Protein AF-A0A2J8JHI8-F1 (afdb_monomer_lite)

Structure (mmCIF, N/CA/C/O backbone):
data_AF-A0A2J8JHI8-F1
#
_entry.id   AF-A0A2J8JHI8-F1
#
loop_
_atom_site.group_PDB
_atom_site.id
_atom_site.type_symbol
_atom_site.label_atom_id
_atom_site.label_alt_id
_atom_site.label_comp_id
_atom_site.label_asym_id
_atom_site.label_entity_id
_atom_site.label_seq_id
_atom_site.pdbx_PDB_ins_code
_atom_site.Cartn_x
_atom_site.Cartn_y
_atom_site.Cartn_z
_atom_site.occupancy
_atom_site.B_iso_or_equiv
_atom_site.auth_seq_id
_atom_site.auth_comp_id
_atom_site.auth_asym_id
_atom_site.auth_atom_id
_atom_site.pdbx_PDB_model_num
ATOM 1 N N . GLU A 1 1 ? 2.700 17.956 -12.320 1.00 42.88 1 GLU A N 1
ATOM 2 C CA . GLU A 1 1 ? 1.860 17.445 -13.416 1.00 42.88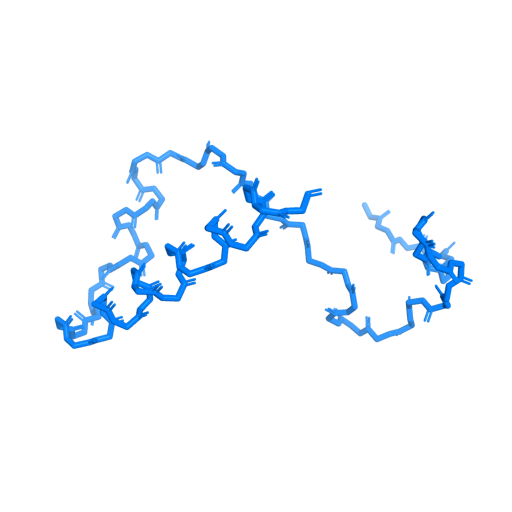 1 GLU A CA 1
ATOM 3 C C . GLU A 1 1 ? 2.698 16.550 -14.317 1.00 42.88 1 GLU A C 1
ATOM 5 O O . GLU A 1 1 ? 3.625 17.045 -14.939 1.00 42.88 1 GLU A O 1
ATOM 10 N N . PHE A 1 2 ? 2.431 15.241 -14.352 1.00 49.19 2 PHE A N 1
ATOM 11 C CA . PHE A 1 2 ? 2.944 14.352 -15.405 1.00 49.19 2 PHE A CA 1
ATOM 12 C C . PHE A 1 2 ? 1.928 14.397 -16.554 1.00 49.19 2 PHE A C 1
ATOM 14 O O . PHE A 1 2 ? 1.196 13.450 -16.826 1.00 49.19 2 PHE A O 1
ATOM 21 N N . SER A 1 3 ? 1.770 15.581 -17.139 1.00 52.44 3 SER A N 1
ATOM 22 C CA . SER A 1 3 ? 0.974 15.771 -18.340 1.00 52.44 3 SER A CA 1
ATOM 23 C C . SER A 1 3 ? 1.941 15.717 -19.524 1.00 52.44 3 SER A C 1
ATOM 25 O O . SER A 1 3 ? 2.879 16.501 -19.604 1.00 52.44 3 SER A O 1
ATOM 27 N N . ARG A 1 4 ? 1.679 14.792 -20.457 1.00 55.22 4 ARG A N 1
ATOM 28 C CA . ARG A 1 4 ? 2.268 14.706 -21.812 1.00 55.22 4 ARG A CA 1
ATOM 29 C C . ARG A 1 4 ? 3.599 13.963 -21.966 1.00 55.22 4 ARG A C 1
ATOM 31 O O . ARG A 1 4 ? 4.580 14.528 -22.433 1.00 55.22 4 ARG A O 1
ATOM 38 N N . SER A 1 5 ? 3.608 12.662 -21.700 1.00 58.56 5 SER A N 1
ATOM 39 C CA . SER A 1 5 ? 4.323 11.645 -22.504 1.00 58.56 5 SER A CA 1
ATOM 40 C C . SER A 1 5 ? 3.979 10.263 -21.943 1.00 58.56 5 SER A C 1
ATOM 42 O O . SER A 1 5 ? 3.744 10.169 -20.736 1.00 58.56 5 SER A O 1
ATOM 44 N N . PRO A 1 6 ? 3.904 9.194 -22.759 1.00 64.88 6 PRO A N 1
ATOM 45 C CA . PRO A 1 6 ? 3.796 7.861 -22.190 1.00 64.88 6 PRO A CA 1
ATOM 46 C C . PRO A 1 6 ? 5.062 7.609 -21.376 1.00 64.88 6 PRO A C 1
ATOM 48 O O . PRO A 1 6 ? 6.173 7.681 -21.904 1.00 64.88 6 PRO A O 1
ATOM 51 N N . ALA A 1 7 ? 4.901 7.378 -20.079 1.00 79.25 7 ALA A N 1
ATOM 52 C CA . ALA A 1 7 ? 6.037 7.052 -19.244 1.00 79.25 7 ALA A CA 1
ATOM 53 C C . ALA A 1 7 ? 6.584 5.686 -19.676 1.00 79.25 7 ALA A C 1
ATOM 55 O O . ALA A 1 7 ? 5.827 4.790 -20.045 1.00 79.25 7 ALA A O 1
ATOM 56 N N . ILE A 1 8 ? 7.902 5.538 -19.692 1.00 86.94 8 ILE A N 1
ATOM 57 C CA . ILE A 1 8 ? 8.558 4.301 -20.117 1.00 86.94 8 ILE A CA 1
ATOM 58 C C . ILE A 1 8 ? 9.133 3.633 -18.874 1.00 86.94 8 ILE A C 1
ATOM 60 O O . ILE A 1 8 ? 9.798 4.291 -18.072 1.00 86.94 8 ILE A O 1
ATOM 64 N N . CYS A 1 9 ? 8.875 2.336 -18.702 1.00 83.88 9 CYS A N 1
ATOM 65 C CA . CYS A 1 9 ? 9.459 1.575 -17.604 1.00 83.88 9 CYS A CA 1
ATOM 66 C C . CYS A 1 9 ? 10.992 1.558 -17.740 1.00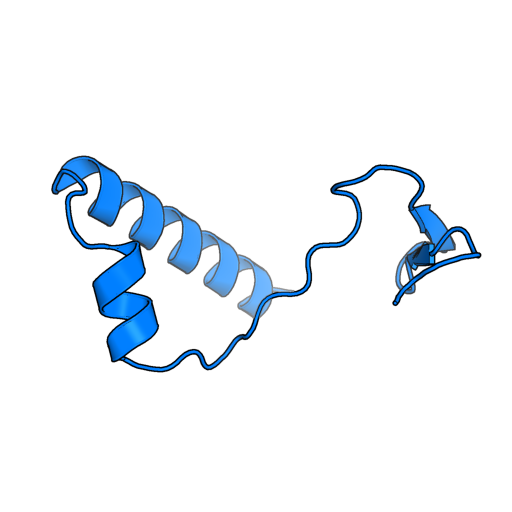 83.88 9 CYS A C 1
ATOM 68 O O . CYS A 1 9 ? 11.491 1.037 -18.740 1.00 83.88 9 CYS A O 1
ATOM 70 N N . PRO A 1 10 ? 11.759 2.048 -16.750 1.00 82.00 10 PRO A N 1
ATOM 71 C CA . PRO A 1 10 ? 13.218 2.086 -16.844 1.00 82.00 10 PRO A CA 1
ATOM 72 C C . PRO A 1 10 ? 13.866 0.692 -16.801 1.00 82.00 10 PRO A C 1
ATOM 74 O O . PRO A 1 10 ? 15.022 0.555 -17.184 1.00 82.00 10 PRO A O 1
ATOM 77 N N . ALA A 1 11 ? 13.140 -0.340 -16.356 1.00 83.94 11 ALA A N 1
ATOM 78 C CA . ALA A 1 11 ? 13.656 -1.706 -16.264 1.00 83.94 11 ALA A CA 1
ATOM 79 C C . ALA A 1 11 ? 13.484 -2.511 -17.564 1.00 83.94 11 ALA A C 1
ATOM 81 O O . ALA A 1 11 ? 14.368 -3.276 -17.935 1.00 83.94 11 ALA A O 1
ATOM 82 N N . CYS A 1 12 ? 12.348 -2.359 -18.255 1.00 90.12 12 CYS A N 1
ATOM 83 C CA . CYS A 1 12 ? 11.997 -3.189 -19.418 1.00 90.12 12 CYS A CA 1
ATOM 84 C C . CYS A 1 12 ? 11.605 -2.393 -20.672 1.00 90.12 12 CYS A C 1
ATOM 86 O O . CYS A 1 12 ? 11.165 -2.978 -21.659 1.00 90.12 12 CYS A O 1
ATOM 88 N N . ASN A 1 13 ? 11.720 -1.065 -20.633 1.00 86.62 13 ASN A N 1
ATOM 89 C CA . ASN A 1 13 ? 11.415 -0.147 -21.731 1.00 86.62 13 ASN A CA 1
ATOM 90 C C . ASN A 1 13 ? 9.967 -0.218 -22.269 1.00 86.62 13 ASN A C 1
ATOM 92 O O . ASN A 1 13 ? 9.680 0.253 -23.368 1.00 86.62 13 ASN A O 1
ATOM 96 N N . SER A 1 14 ? 9.044 -0.802 -21.499 1.00 88.31 14 SER A N 1
ATOM 97 C CA . SER A 1 14 ? 7.627 -0.911 -21.865 1.00 88.31 14 SER A CA 1
ATOM 98 C C . SER A 1 14 ? 6.884 0.412 -21.674 1.00 88.31 14 SER A C 1
ATOM 100 O O . SER A 1 14 ? 7.168 1.166 -20.742 1.00 88.31 14 SER A O 1
ATOM 102 N N . THR A 1 15 ? 5.914 0.683 -22.548 1.00 89.06 15 THR A N 1
ATOM 103 C CA . THR A 1 15 ? 5.049 1.869 -22.494 1.00 89.06 15 THR A CA 1
ATOM 104 C C . THR A 1 15 ? 4.020 1.744 -21.366 1.00 89.06 15 THR A C 1
ATOM 106 O O . THR A 1 15 ? 3.179 0.850 -21.392 1.00 89.06 15 THR A O 1
ATOM 109 N N . LEU A 1 16 ? 4.058 2.669 -20.407 1.00 86.31 16 LEU A N 1
ATOM 110 C CA . LEU A 1 16 ? 3.142 2.770 -19.269 1.00 86.31 16 LEU A CA 1
ATOM 111 C C . LEU A 1 16 ? 2.028 3.764 -19.627 1.00 86.31 16 LEU A C 1
ATOM 113 O O . LEU A 1 16 ? 2.159 4.977 -19.445 1.00 86.31 16 LEU A O 1
ATOM 117 N N . SER A 1 17 ? 0.967 3.250 -20.246 1.00 83.00 17 SER A N 1
ATOM 118 C CA . SER A 1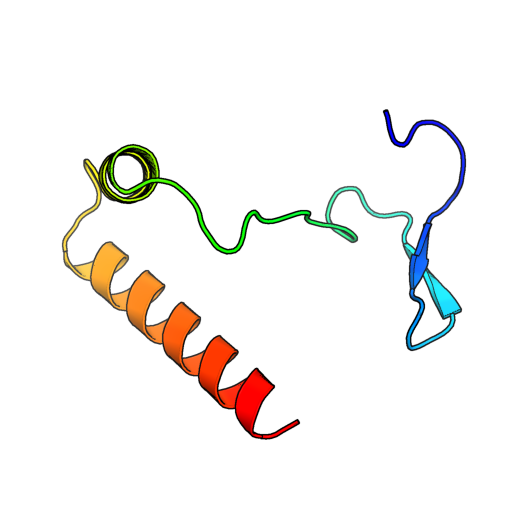 17 ? -0.156 4.042 -20.780 1.00 83.00 17 SER A CA 1
ATOM 119 C C . SER A 1 17 ? -1.418 3.955 -19.917 1.00 83.00 17 SER A C 1
ATOM 121 O O . SER A 1 17 ? -2.335 4.766 -20.068 1.00 83.00 17 SER A O 1
ATOM 123 N N . GLY A 1 18 ? -1.465 2.993 -18.998 1.00 80.75 18 GLY A N 1
ATOM 124 C CA . GLY A 1 18 ? -2.540 2.795 -18.044 1.00 80.75 18 GLY A CA 1
ATOM 125 C C . GLY A 1 18 ? -2.479 3.787 -16.885 1.00 80.75 18 GLY A C 1
ATOM 126 O O . GLY A 1 18 ? -1.418 4.159 -16.386 1.00 80.75 18 GLY A O 1
ATOM 127 N N . LYS A 1 19 ? -3.659 4.187 -16.399 1.00 74.69 19 LYS A N 1
ATOM 128 C CA . LYS A 1 19 ? -3.825 5.133 -15.278 1.00 74.69 19 LYS A CA 1
ATOM 129 C C . LYS A 1 19 ? -3.167 4.663 -13.969 1.00 74.69 19 LYS A C 1
ATOM 131 O O . LYS A 1 19 ? -2.901 5.489 -13.103 1.00 74.69 19 LYS A O 1
ATOM 136 N N . LEU A 1 20 ? -2.946 3.357 -13.817 1.00 80.00 20 LEU A N 1
ATOM 137 C CA . LEU A 1 20 ? -2.366 2.731 -12.624 1.00 80.00 20 LEU A CA 1
ATOM 138 C C . LEU A 1 20 ? -0.996 2.094 -12.891 1.00 80.00 20 LEU A C 1
ATOM 140 O O . LEU A 1 20 ? -0.449 1.452 -12.001 1.00 80.00 20 LEU A O 1
ATOM 144 N N . ASP A 1 21 ? -0.428 2.287 -14.085 1.00 78.38 21 ASP A N 1
ATOM 145 C CA . ASP A 1 21 ? 0.881 1.724 -14.437 1.00 78.38 21 ASP A CA 1
ATOM 146 C C . ASP A 1 21 ? 2.016 2.379 -13.633 1.00 78.38 21 ASP A C 1
ATOM 148 O O . ASP A 1 21 ? 3.096 1.810 -13.486 1.00 78.38 21 ASP A O 1
ATOM 152 N N . ILE A 1 22 ? 1.772 3.582 -13.097 1.00 80.19 22 ILE A N 1
ATOM 153 C CA . ILE A 1 22 ? 2.681 4.293 -12.199 1.00 80.19 22 ILE A CA 1
ATOM 154 C C . ILE A 1 22 ? 1.919 4.730 -10.959 1.00 80.19 22 ILE A C 1
ATOM 156 O O . ILE A 1 22 ? 0.987 5.532 -11.028 1.00 80.19 22 ILE A O 1
ATOM 160 N N . VAL A 1 23 ? 2.394 4.269 -9.807 1.00 81.31 23 VAL A N 1
ATOM 161 C CA . VAL A 1 23 ? 1.969 4.761 -8.500 1.00 81.31 23 VAL A CA 1
ATOM 162 C C . VAL A 1 23 ? 3.191 5.329 -7.802 1.00 81.31 23 VAL A C 1
ATOM 164 O O . VAL A 1 23 ? 4.190 4.640 -7.606 1.00 81.31 23 VAL A O 1
ATOM 167 N N . ARG A 1 24 ? 3.117 6.604 -7.421 1.00 77.06 24 ARG A N 1
ATOM 168 C CA . ARG A 1 24 ? 4.117 7.208 -6.547 1.00 77.06 24 ARG A CA 1
ATOM 169 C C . ARG A 1 24 ? 3.642 7.043 -5.113 1.00 77.06 24 ARG A C 1
ATOM 171 O O . ARG A 1 24 ? 2.604 7.588 -4.753 1.00 77.06 24 ARG A O 1
ATOM 178 N N . THR A 1 25 ? 4.410 6.313 -4.317 1.00 81.75 25 THR A N 1
ATOM 179 C CA . THR A 1 25 ? 4.184 6.207 -2.876 1.00 81.75 25 THR A CA 1
ATOM 180 C C . THR A 1 25 ? 5.274 6.958 -2.129 1.00 81.75 25 THR A C 1
ATOM 182 O O . THR A 1 25 ? 6.435 6.947 -2.538 1.00 81.75 25 THR A O 1
ATOM 185 N N . GLU A 1 26 ? 4.893 7.619 -1.042 1.00 83.12 26 GLU A N 1
ATOM 186 C CA . GLU A 1 26 ? 5.843 8.082 -0.036 1.00 83.12 26 GLU A CA 1
ATOM 187 C C . GLU A 1 26 ? 6.247 6.870 0.812 1.00 83.12 26 GLU A C 1
ATOM 189 O O . GLU A 1 26 ? 5.376 6.134 1.279 1.00 83.12 26 GLU A O 1
ATOM 194 N N . LEU A 1 27 ? 7.549 6.622 0.965 1.00 85.06 27 LEU A N 1
ATOM 195 C CA . LEU A 1 27 ? 8.059 5.473 1.729 1.00 85.06 27 LEU A CA 1
ATOM 196 C C . LEU A 1 27 ? 8.232 5.807 3.214 1.00 85.06 27 LEU A C 1
ATOM 198 O O . LEU A 1 27 ? 8.287 4.901 4.042 1.00 85.06 27 LEU A O 1
ATOM 202 N N . SER A 1 28 ? 8.270 7.097 3.557 1.00 88.81 28 SER A N 1
ATOM 203 C CA . SER A 1 28 ? 8.353 7.578 4.935 1.00 88.81 28 SER A CA 1
ATOM 204 C C . SER A 1 28 ? 7.207 8.547 5.268 1.00 88.81 28 SER A C 1
ATOM 206 O O . SER A 1 28 ? 7.458 9.721 5.556 1.00 88.81 28 SER A O 1
ATOM 20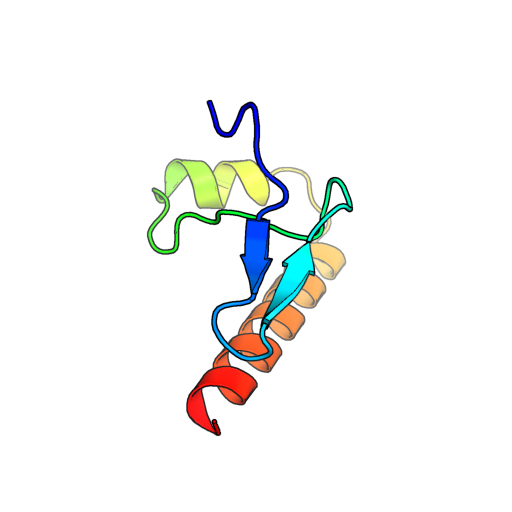8 N N . PRO A 1 29 ? 5.936 8.098 5.231 1.00 91.06 29 PRO A N 1
ATOM 209 C CA . PRO A 1 29 ? 4.809 8.937 5.628 1.00 91.06 29 PRO A CA 1
ATOM 210 C C . PRO A 1 29 ? 4.842 9.239 7.136 1.00 91.06 29 P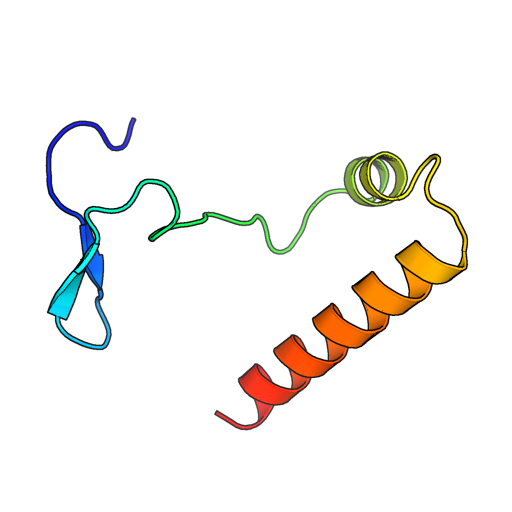RO A C 1
ATOM 212 O O . PRO A 1 29 ? 5.447 8.492 7.910 1.00 91.06 29 PRO A O 1
ATOM 215 N N . SER A 1 30 ? 4.155 10.303 7.565 1.00 94.56 30 SER A N 1
ATOM 216 C CA . SER A 1 30 ? 4.059 10.661 8.988 1.00 94.56 30 SER A CA 1
ATOM 217 C C . SER A 1 30 ? 3.235 9.644 9.790 1.00 94.56 30 SER A C 1
ATOM 219 O O . SER A 1 30 ? 2.411 8.913 9.230 1.00 94.56 30 SER A O 1
ATOM 221 N N . GLU A 1 31 ? 3.429 9.601 11.110 1.00 95.00 31 GLU A N 1
ATOM 222 C CA . GLU A 1 31 ? 2.666 8.710 11.998 1.00 95.00 31 GLU A CA 1
ATOM 223 C C . GLU A 1 31 ? 1.164 9.019 11.968 1.00 95.00 31 GLU A C 1
ATOM 225 O O . GLU A 1 31 ? 0.336 8.109 11.974 1.00 95.00 31 GLU A O 1
ATOM 230 N N . GLU A 1 32 ? 0.796 10.294 11.838 1.00 96.69 32 GLU A N 1
ATOM 231 C CA . GLU A 1 32 ? -0.597 10.724 11.720 1.00 96.69 32 GLU A CA 1
ATOM 232 C C . GLU A 1 32 ? -1.237 10.178 10.443 1.00 96.69 32 GLU A C 1
ATOM 234 O O . GLU A 1 32 ? -2.383 9.733 10.472 1.00 96.69 32 GLU A O 1
ATOM 239 N N . TYR A 1 33 ? -0.500 10.162 9.328 1.00 93.81 33 TYR A N 1
ATOM 240 C CA . TYR A 1 33 ? -0.992 9.586 8.079 1.00 93.81 33 TYR A CA 1
ATOM 241 C C . TYR A 1 33 ? -1.172 8.069 8.195 1.00 93.81 33 TYR A C 1
ATOM 243 O O . TYR A 1 33 ? -2.211 7.545 7.792 1.00 93.81 33 TYR A O 1
ATOM 251 N N . LYS A 1 34 ? -0.207 7.362 8.800 1.00 92.88 34 LYS A N 1
ATOM 252 C CA . LYS A 1 34 ? -0.321 5.915 9.054 1.00 92.88 34 LYS A CA 1
ATOM 253 C C . LYS A 1 34 ? -1.556 5.605 9.900 1.00 92.88 34 LYS A C 1
ATOM 255 O O . LYS A 1 34 ? -2.346 4.739 9.533 1.00 92.88 34 LYS A O 1
ATOM 260 N N . ALA A 1 35 ? -1.759 6.345 10.989 1.00 93.75 35 ALA A N 1
ATOM 261 C CA . ALA A 1 35 ? -2.923 6.187 11.855 1.00 93.75 35 ALA A CA 1
ATOM 262 C C . ALA A 1 35 ? -4.237 6.490 11.116 1.00 93.75 35 ALA A C 1
ATOM 264 O O . ALA A 1 35 ? -5.195 5.729 11.231 1.00 93.75 35 ALA A O 1
ATOM 265 N N . MET A 1 36 ? -4.271 7.562 10.321 1.00 95.62 36 MET A N 1
ATOM 266 C CA . MET A 1 36 ? -5.441 7.968 9.539 1.00 95.62 36 MET A CA 1
ATOM 267 C C . MET A 1 36 ? -5.870 6.893 8.538 1.00 95.62 36 MET A C 1
ATOM 269 O O . MET A 1 36 ? -7.056 6.596 8.441 1.00 95.62 36 MET A O 1
ATOM 273 N N . VAL A 1 37 ? -4.921 6.297 7.814 1.00 93.50 37 VAL A N 1
ATOM 274 C CA . VAL A 1 37 ? -5.208 5.261 6.807 1.00 93.50 37 VAL A CA 1
ATOM 275 C C . VAL A 1 37 ? -5.726 3.969 7.447 1.00 93.50 37 VAL A C 1
ATOM 277 O O . VAL A 1 37 ? -6.516 3.254 6.835 1.00 93.50 37 VAL A O 1
ATOM 280 N N . LEU A 1 38 ? -5.305 3.668 8.678 1.00 94.69 38 LEU A N 1
ATOM 281 C CA . LEU A 1 38 ? -5.733 2.470 9.405 1.00 94.69 38 LEU A CA 1
ATOM 282 C C . LEU A 1 38 ? -7.036 2.670 10.195 1.00 94.69 38 LEU A C 1
ATOM 284 O O . LEU A 1 38 ? -7.693 1.692 10.561 1.00 94.69 38 LEU A O 1
ATOM 288 N N . ALA A 1 39 ? -7.423 3.916 10.471 1.00 95.62 39 ALA A N 1
ATOM 289 C CA . ALA A 1 39 ? -8.593 4.232 11.279 1.00 95.62 39 ALA A CA 1
ATOM 290 C C . ALA A 1 39 ? -9.898 3.738 10.628 1.00 95.62 39 ALA A C 1
ATOM 292 O O . ALA A 1 39 ? -10.156 3.949 9.446 1.00 95.62 39 ALA A O 1
ATOM 293 N N . GLY A 1 40 ? -10.755 3.093 11.426 1.00 95.50 40 GLY A N 1
ATOM 294 C CA . GLY A 1 40 ? -12.064 2.595 10.982 1.00 95.50 40 GLY A CA 1
ATOM 295 C C . GLY A 1 40 ? -12.033 1.253 10.243 1.00 95.50 40 GLY A C 1
ATOM 296 O O . GLY A 1 40 ? -13.095 0.703 9.947 1.00 95.50 40 GLY A O 1
ATOM 297 N N . LEU A 1 41 ? -10.850 0.689 9.982 1.00 96.88 41 LEU A N 1
ATOM 298 C CA . LEU A 1 41 ? -10.724 -0.655 9.424 1.00 96.88 41 LEU A CA 1
ATOM 299 C C . LEU A 1 41 ? -10.963 -1.721 10.497 1.00 96.88 41 LEU A C 1
ATOM 301 O O . LEU A 1 41 ? -10.614 -1.559 11.667 1.00 96.88 41 LEU A O 1
ATOM 305 N N . ARG A 1 42 ? -11.547 -2.850 10.083 1.00 97.94 42 ARG A N 1
ATOM 306 C CA . ARG A 1 42 ? -11.693 -4.013 10.964 1.00 97.94 42 ARG A CA 1
ATOM 307 C C . ARG A 1 42 ? -10.319 -4.660 11.206 1.00 97.94 42 ARG A C 1
ATOM 309 O O . ARG A 1 42 ? -9.490 -4.642 10.289 1.00 97.94 42 ARG A O 1
ATOM 316 N N . PRO A 1 43 ? -10.074 -5.274 12.379 1.00 97.00 43 PRO A N 1
ATOM 317 C CA . PRO A 1 43 ? -8.784 -5.889 12.695 1.00 97.00 43 PRO A CA 1
ATOM 318 C C . PRO A 1 43 ? -8.287 -6.882 11.636 1.00 97.00 43 PRO A C 1
ATOM 320 O O . PRO A 1 43 ? -7.097 -6.915 11.336 1.00 97.00 43 PRO A O 1
ATOM 323 N N . GLU A 1 44 ? -9.188 -7.648 11.016 1.00 98.06 44 GLU A N 1
ATOM 324 C CA . GLU A 1 44 ? -8.830 -8.637 9.995 1.00 98.06 44 GLU A CA 1
ATOM 325 C C . GLU A 1 44 ? -8.239 -7.981 8.736 1.00 98.06 44 GLU A C 1
ATOM 327 O O . GLU A 1 44 ? -7.314 -8.519 8.132 1.00 98.06 44 GLU A O 1
ATOM 332 N N . ILE A 1 45 ? -8.723 -6.788 8.373 1.00 97.56 45 ILE A N 1
ATOM 333 C CA . ILE A 1 45 ? -8.223 -6.026 7.220 1.00 97.56 45 ILE A CA 1
ATOM 334 C C . ILE A 1 45 ? -6.839 -5.443 7.514 1.00 97.56 45 ILE A C 1
ATOM 336 O O . ILE A 1 45 ? -5.952 -5.499 6.666 1.00 97.56 45 ILE A O 1
ATOM 340 N N . VAL A 1 46 ? -6.629 -4.920 8.725 1.00 96.81 46 VAL A N 1
ATOM 341 C CA . VAL A 1 46 ? -5.323 -4.383 9.144 1.00 96.81 46 VAL A CA 1
ATOM 342 C C . VAL A 1 46 ? -4.245 -5.471 9.107 1.00 96.81 46 VAL A C 1
ATOM 344 O O . VAL A 1 46 ? -3.126 -5.229 8.643 1.00 96.81 46 VAL A O 1
ATOM 347 N N . LEU A 1 47 ? -4.585 -6.684 9.550 1.00 97.44 47 LEU A N 1
ATOM 348 C CA . LEU A 1 47 ? -3.680 -7.831 9.500 1.00 97.44 47 LEU A CA 1
ATOM 349 C C . LEU A 1 47 ? -3.374 -8.271 8.059 1.00 97.44 47 LEU A C 1
ATOM 351 O O . LEU A 1 47 ? -2.207 -8.515 7.752 1.00 97.44 47 LEU A O 1
ATOM 355 N N . ASP A 1 48 ? -4.372 -8.314 7.167 1.00 97.88 48 ASP A N 1
ATOM 356 C CA . ASP A 1 48 ? -4.160 -8.633 5.742 1.00 97.88 48 ASP A CA 1
ATOM 357 C C . ASP A 1 48 ? -3.223 -7.617 5.064 1.00 97.88 48 ASP A C 1
ATOM 359 O O . ASP A 1 48 ? -2.246 -8.003 4.419 1.00 97.88 48 ASP A O 1
ATOM 363 N N . ILE A 1 49 ? -3.451 -6.315 5.279 1.00 95.69 49 ILE A N 1
ATOM 364 C CA . ILE A 1 49 ? -2.582 -5.241 4.767 1.00 95.69 49 ILE A CA 1
ATOM 365 C C . ILE A 1 49 ? -1.141 -5.431 5.258 1.00 95.69 49 ILE A C 1
ATOM 367 O O . ILE A 1 49 ? -0.204 -5.392 4.458 1.00 95.69 49 ILE A O 1
ATOM 371 N N . SER A 1 50 ? -0.964 -5.674 6.559 1.00 95.38 50 SER A N 1
ATOM 372 C CA . SER A 1 50 ? 0.360 -5.855 7.167 1.00 95.38 50 SER 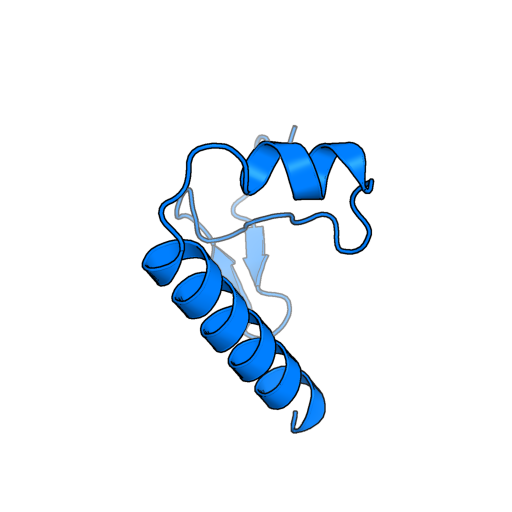A CA 1
ATOM 373 C C . SER A 1 50 ? 1.085 -7.077 6.595 1.00 95.38 50 SER A C 1
ATOM 375 O O . SER A 1 50 ? 2.270 -7.000 6.274 1.00 95.38 50 SER A O 1
ATOM 377 N N . SER A 1 51 ? 0.371 -8.191 6.404 1.00 97.56 51 SER A N 1
ATOM 378 C CA . SER A 1 51 ? 0.926 -9.415 5.817 1.00 97.56 51 SER A CA 1
ATOM 379 C C . SER A 1 51 ? 1.416 -9.193 4.383 1.00 97.56 51 SER A C 1
ATOM 381 O O . SER A 1 51 ? 2.545 -9.563 4.053 1.00 97.56 51 SER A O 1
ATOM 383 N N . ARG A 1 52 ? 0.618 -8.521 3.543 1.00 95.56 52 ARG A N 1
ATOM 384 C CA . ARG A 1 52 ? 0.995 -8.194 2.157 1.00 95.56 52 ARG A CA 1
ATOM 385 C C . ARG A 1 52 ? 2.182 -7.238 2.090 1.00 95.56 52 ARG A C 1
ATOM 387 O O . ARG A 1 52 ? 3.067 -7.438 1.262 1.00 95.56 52 ARG A O 1
ATOM 394 N N . ALA A 1 53 ? 2.215 -6.229 2.962 1.00 92.62 53 ALA A N 1
ATOM 395 C CA . ALA A 1 53 ? 3.322 -5.280 3.035 1.00 92.62 53 ALA A CA 1
ATOM 396 C C . ALA A 1 53 ? 4.642 -5.980 3.394 1.00 92.62 53 ALA A C 1
ATOM 398 O O . ALA A 1 53 ? 5.655 -5.752 2.733 1.00 92.62 53 ALA A O 1
ATOM 399 N N . LEU A 1 54 ? 4.621 -6.880 4.383 1.00 94.56 54 LEU A N 1
ATOM 400 C CA . LEU A 1 54 ? 5.789 -7.682 4.756 1.00 94.56 54 LEU A CA 1
ATOM 401 C C . LEU A 1 54 ? 6.232 -8.611 3.622 1.00 94.56 54 LEU A C 1
ATOM 403 O O . LEU A 1 54 ? 7.415 -8.640 3.301 1.00 94.56 54 LEU A O 1
ATOM 407 N N . ALA A 1 55 ? 5.301 -9.321 2.978 1.00 94.75 55 ALA A N 1
ATOM 408 C CA . ALA A 1 55 ? 5.619 -10.195 1.849 1.00 94.75 55 ALA A CA 1
ATOM 409 C C . ALA A 1 55 ? 6.289 -9.427 0.697 1.00 94.75 55 ALA A C 1
ATOM 411 O O . ALA A 1 55 ? 7.272 -9.898 0.123 1.00 94.75 55 ALA A O 1
ATOM 412 N N . PHE A 1 56 ? 5.794 -8.225 0.390 1.00 88.69 56 PHE A N 1
ATOM 413 C CA . PHE A 1 56 ? 6.400 -7.356 -0.614 1.00 88.69 56 PHE A CA 1
ATOM 414 C C . PHE A 1 56 ? 7.798 -6.880 -0.202 1.00 88.69 56 PHE A C 1
ATOM 416 O O . PHE A 1 56 ? 8.726 -6.957 -1.003 1.00 88.69 56 PHE A O 1
ATOM 423 N N . TRP A 1 57 ? 7.981 -6.452 1.050 1.00 89.50 57 TRP A N 1
ATOM 424 C CA . TRP A 1 57 ? 9.298 -6.061 1.560 1.00 89.50 57 TRP A CA 1
ATOM 425 C C . TRP A 1 57 ? 10.307 -7.214 1.481 1.00 89.50 57 TRP A C 1
ATOM 427 O O . TRP A 1 57 ? 11.432 -7.034 1.021 1.00 89.50 57 TRP A O 1
ATOM 437 N N . THR A 1 58 ? 9.892 -8.425 1.860 1.00 93.31 58 THR A N 1
ATOM 438 C CA . THR A 1 58 ? 10.719 -9.629 1.741 1.00 93.31 58 THR A CA 1
ATOM 439 C C . THR A 1 58 ? 11.088 -9.915 0.287 1.00 93.31 58 THR A C 1
ATOM 441 O O . THR A 1 58 ? 12.245 -10.211 0.007 1.00 93.31 58 THR A O 1
ATOM 444 N N . TYR A 1 59 ? 10.146 -9.775 -0.649 1.00 88.50 59 TYR A N 1
ATOM 445 C CA . TYR A 1 59 ? 10.434 -9.901 -2.079 1.00 88.50 59 TYR A CA 1
ATOM 446 C C . TYR A 1 59 ? 11.502 -8.901 -2.546 1.00 88.50 59 TYR A C 1
ATOM 448 O O . TYR A 1 59 ? 12.415 -9.291 -3.264 1.00 88.50 59 TYR A O 1
ATOM 456 N N . GLN A 1 60 ? 11.436 -7.645 -2.095 1.00 81.94 60 GLN A N 1
ATOM 457 C CA . GLN A 1 60 ? 12.448 -6.631 -2.415 1.00 81.94 60 GLN A CA 1
ATOM 458 C C . GLN A 1 60 ? 13.823 -6.936 -1.813 1.00 81.94 60 GLN A C 1
ATOM 460 O O . GLN A 1 60 ? 14.822 -6.558 -2.405 1.00 81.94 60 GLN A O 1
ATOM 465 N N . TYR A 1 61 ? 13.886 -7.585 -0.648 1.00 84.06 61 TYR A N 1
ATOM 466 C CA . TYR A 1 61 ? 15.156 -7.970 -0.023 1.00 84.06 61 TYR A CA 1
ATOM 467 C C . TYR A 1 61 ? 15.863 -9.113 -0.768 1.00 84.06 61 TYR A C 1
ATOM 469 O O . TYR A 1 61 ? 17.087 -9.199 -0.748 1.00 84.06 61 TYR A O 1
ATOM 477 N N . PHE A 1 62 ? 15.094 -10.013 -1.389 1.00 75.06 62 PHE A N 1
ATOM 478 C CA . PHE A 1 62 ? 15.620 -11.170 -2.121 1.00 75.06 62 PHE A CA 1
ATOM 479 C C . PHE A 1 62 ? 15.868 -10.914 -3.618 1.00 75.06 62 PHE A C 1
ATOM 481 O O . PHE A 1 62 ? 16.333 -11.824 -4.309 1.00 75.06 62 PHE A O 1
ATOM 488 N N . LEU A 1 63 ? 15.565 -9.709 -4.108 1.00 57.81 63 LEU A N 1
ATOM 489 C CA . LEU A 1 63 ? 15.944 -9.210 -5.433 1.00 57.81 63 LEU A CA 1
ATOM 490 C C . LEU A 1 63 ? 17.228 -8.381 -5.353 1.00 57.81 63 LEU A C 1
ATOM 492 O O . LEU A 1 63 ? 18.043 -8.507 -6.293 1.00 57.81 63 LEU A O 1
#

Secondary structure (DSSP, 8-state):
---SS-EE-TTT--EE-STTS-----SS--HHHHHHHHTT--HHHHHHHHHHHHHHHHHHH--

Organism: Pan troglodytes (NCBI:txid9598)

InterPro domains:
  IPR042448 E3 ubiquitin-protein ligase CCNB1IP1 [PTHR14305] (1-60)

Foldseek 3Di:
DPPDDQDADPPPRDGNPDPVSDDDDDPDDDPVVVCVVCPPDDPVVVVVVVVVVVVVVVVVVVD

pLDDT: mean 85.57, std 12.94, range [42.88, 98.06]

Sequence (63 aa):
EFSRSPAICPACNSTLSGKLDIVRTELSPSEEYKAMVLAGLRPEIVLDISSRALAFWTYQYFL

Radius of gyration: 15.81 Å; chains: 1; bounding box: 28×29×35 Å